Protein AF-A0A5A7N7M9-F1 (afdb_monomer_lite)

Organism: NCBI:txid1236968

InterPro domains:
  IPR008949 Isoprenoid synthase domain superfamily [G3DSA:1.10.600.10] (1-62)
  IPR008949 Isoprenoid synthase domain superfamily [SSF48576] (1-56)

Radius of gyration: 14.76 Å; chains: 1; bounding box: 37×20×31 Å

Structure (mmCIF, N/CA/C/O backbone):
data_AF-A0A5A7N7M9-F1
#
_entry.id   AF-A0A5A7N7M9-F1
#
loop_
_atom_site.group_PDB
_atom_site.id
_atom_site.type_symbol
_atom_site.label_atom_id
_atom_site.label_alt_id
_atom_site.label_comp_id
_atom_site.label_asym_id
_atom_site.label_entity_id
_atom_site.label_seq_id
_atom_site.pdbx_PDB_ins_code
_atom_site.Cartn_x
_atom_site.Cartn_y
_atom_site.Cartn_z
_atom_site.occupancy
_atom_site.B_iso_or_equiv
_atom_site.auth_seq_id
_atom_site.auth_comp_id
_atom_site.auth_asym_id
_atom_site.auth_atom_id
_atom_site.pdbx_PDB_model_num
ATOM 1 N N . MET A 1 1 ? 15.219 9.524 0.003 1.00 58.28 1 MET A N 1
ATOM 2 C CA . MET A 1 1 ? 16.308 8.568 -0.314 1.00 58.28 1 MET A CA 1
ATOM 3 C C . MET A 1 1 ? 17.630 8.968 0.338 1.00 58.28 1 MET A C 1
ATOM 5 O O . MET A 1 1 ? 18.362 9.776 -0.212 1.00 58.28 1 MET A O 1
ATOM 9 N N . GLY A 1 2 ? 17.932 8.399 1.510 1.00 68.00 2 GLY A N 1
ATOM 10 C CA . GLY A 1 2 ? 19.228 8.533 2.203 1.00 68.00 2 GLY A CA 1
ATOM 11 C C . GLY A 1 2 ? 20.230 7.412 1.884 1.00 68.00 2 GLY A C 1
ATOM 12 O O . GLY A 1 2 ? 21.155 7.177 2.651 1.00 68.00 2 GLY A O 1
ATOM 13 N N . LYS A 1 3 ? 20.014 6.669 0.788 1.00 69.50 3 LYS A N 1
ATOM 14 C CA . LYS A 1 3 ? 20.855 5.555 0.323 1.00 69.50 3 LYS A CA 1
ATOM 15 C C . LYS A 1 3 ? 20.978 5.591 -1.200 1.00 69.50 3 LYS A C 1
ATOM 17 O O . LYS A 1 3 ? 20.074 6.092 -1.866 1.00 69.50 3 LYS A O 1
ATOM 22 N N . ALA A 1 4 ? 22.062 5.029 -1.735 1.00 70.62 4 ALA A N 1
ATOM 23 C CA . ALA A 1 4 ? 22.274 4.912 -3.178 1.00 70.62 4 ALA A CA 1
ATOM 24 C C . ALA A 1 4 ? 21.118 4.149 -3.854 1.00 70.62 4 ALA A C 1
ATOM 26 O O . ALA A 1 4 ? 20.800 3.021 -3.467 1.00 70.62 4 ALA A O 1
ATOM 27 N N . THR A 1 5 ? 20.496 4.779 -4.847 1.00 68.44 5 THR A N 1
ATOM 28 C CA . THR A 1 5 ? 19.434 4.223 -5.697 1.00 68.44 5 THR A CA 1
ATOM 29 C C . THR A 1 5 ? 20.037 3.461 -6.887 1.00 68.44 5 THR A C 1
ATOM 31 O O . THR A 1 5 ? 21.237 3.542 -7.134 1.00 68.44 5 THR A O 1
ATOM 34 N N . GLY A 1 6 ? 19.243 2.654 -7.601 1.00 63.84 6 GLY A N 1
ATOM 35 C CA . GLY A 1 6 ? 19.694 1.958 -8.823 1.00 63.84 6 GLY A CA 1
ATOM 36 C C . GLY A 1 6 ? 20.589 0.725 -8.615 1.00 63.84 6 GLY A C 1
ATOM 37 O O . GLY A 1 6 ? 20.961 0.069 -9.585 1.00 63.84 6 GLY A O 1
ATOM 38 N N . LYS A 1 7 ? 20.895 0.356 -7.363 1.00 67.19 7 LYS A N 1
ATOM 39 C CA . LYS A 1 7 ? 21.704 -0.834 -7.040 1.00 67.19 7 LYS A CA 1
ATOM 40 C C . LYS A 1 7 ? 21.084 -2.151 -7.513 1.00 67.19 7 LYS A C 1
ATOM 42 O O . LYS A 1 7 ? 21.820 -3.086 -7.802 1.00 67.19 7 LYS A O 1
ATOM 47 N N . ASP A 1 8 ? 19.757 -2.227 -7.594 1.00 65.81 8 ASP A N 1
ATOM 48 C CA . ASP A 1 8 ? 19.071 -3.474 -7.942 1.00 65.81 8 ASP A CA 1
ATOM 49 C C . ASP A 1 8 ? 19.211 -3.824 -9.430 1.00 65.81 8 ASP A C 1
ATOM 51 O O . ASP A 1 8 ? 19.442 -4.987 -9.756 1.00 65.81 8 ASP A O 1
ATOM 55 N N . ALA A 1 9 ? 19.185 -2.821 -10.317 1.00 61.53 9 ALA A N 1
ATOM 56 C CA . ALA A 1 9 ? 19.437 -3.012 -11.746 1.00 61.53 9 ALA A CA 1
ATOM 57 C C . ALA A 1 9 ? 20.896 -3.421 -12.009 1.00 61.53 9 ALA A C 1
ATOM 59 O O . ALA A 1 9 ? 21.153 -4.360 -12.757 1.00 61.53 9 ALA A O 1
ATOM 60 N N . ALA A 1 10 ? 21.850 -2.775 -11.326 1.00 62.56 10 ALA A N 1
ATOM 61 C CA . ALA A 1 10 ? 23.273 -3.107 -11.428 1.00 62.56 10 ALA A CA 1
ATOM 62 C C . ALA A 1 10 ? 23.614 -4.508 -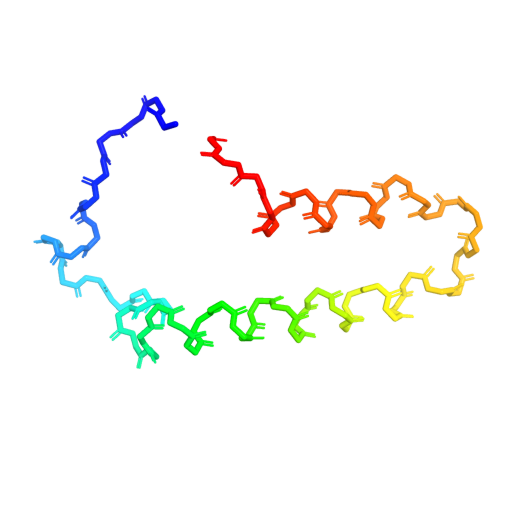10.881 1.00 62.56 10 ALA A C 1
ATOM 64 O O . ALA A 1 10 ? 24.610 -5.100 -11.284 1.00 62.56 10 ALA A O 1
ATOM 65 N N . ALA A 1 11 ? 22.789 -5.046 -9.977 1.00 70.56 11 ALA A N 1
ATOM 66 C CA . ALA A 1 11 ? 22.943 -6.382 -9.407 1.00 70.56 11 ALA A CA 1
ATOM 67 C C . ALA A 1 11 ? 22.128 -7.468 -10.140 1.00 70.56 11 ALA A C 1
ATOM 69 O O . ALA A 1 11 ? 22.082 -8.601 -9.663 1.00 70.56 11 ALA A O 1
ATOM 70 N N . GLY A 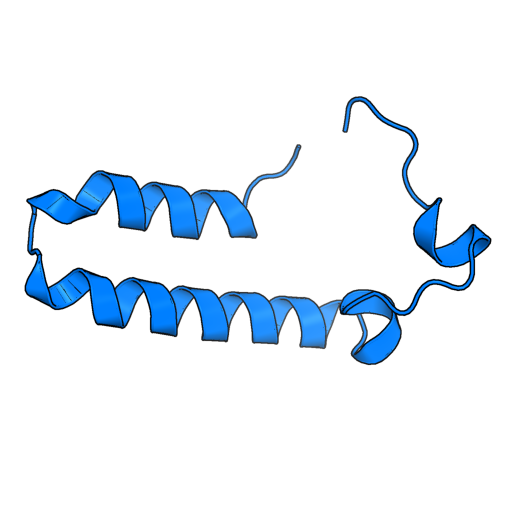1 12 ? 21.451 -7.136 -11.248 1.00 60.97 12 GLY A N 1
ATOM 71 C CA . GLY A 1 12 ? 20.619 -8.082 -12.001 1.00 60.97 12 GLY A CA 1
ATOM 72 C C . GLY A 1 12 ? 19.432 -8.642 -11.207 1.00 60.97 12 GLY A C 1
ATOM 73 O O . GLY A 1 12 ? 18.953 -9.735 -11.502 1.00 60.97 12 GLY A O 1
ATOM 74 N N . LYS A 1 13 ? 18.965 -7.938 -10.167 1.00 71.25 13 LYS A N 1
ATOM 75 C CA . LYS A 1 13 ? 17.869 -8.422 -9.323 1.00 71.25 13 LYS A CA 1
ATOM 76 C C . LYS A 1 13 ? 16.527 -8.226 -10.014 1.00 71.25 13 LYS A C 1
ATOM 78 O O . LYS A 1 13 ? 16.179 -7.112 -10.399 1.00 71.25 13 LYS A O 1
ATOM 83 N N . ALA A 1 14 ? 15.734 -9.293 -10.055 1.00 74.56 14 ALA A N 1
ATOM 84 C CA . ALA A 1 14 ? 14.330 -9.223 -10.431 1.00 74.56 14 ALA A CA 1
ATOM 85 C C . ALA A 1 14 ? 13.533 -8.479 -9.342 1.00 74.56 14 ALA A C 1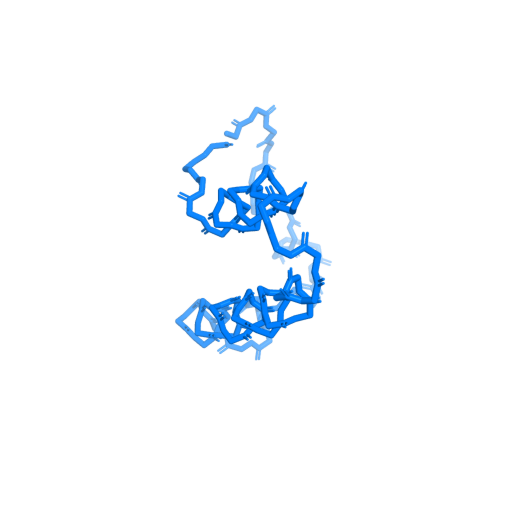
ATOM 87 O O . ALA A 1 14 ? 13.126 -9.044 -8.329 1.00 74.56 14 ALA A O 1
ATOM 88 N N . THR A 1 15 ? 13.346 -7.180 -9.542 1.00 8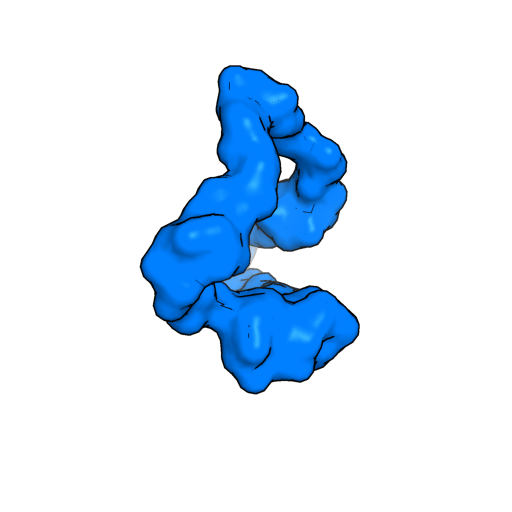3.50 15 THR A N 1
ATOM 89 C CA . THR A 1 15 ? 12.408 -6.338 -8.793 1.00 83.50 15 THR A CA 1
ATOM 90 C C . THR A 1 15 ? 11.049 -6.319 -9.490 1.00 83.50 15 THR A C 1
ATOM 92 O O . THR A 1 15 ? 10.966 -6.534 -10.699 1.00 83.50 15 THR A O 1
ATOM 95 N N . LEU A 1 16 ? 9.977 -6.004 -8.758 1.00 82.38 16 LEU A N 1
ATOM 96 C CA . LEU A 1 16 ? 8.633 -5.883 -9.343 1.00 82.38 16 LEU A CA 1
ATOM 97 C C . LEU A 1 16 ? 8.600 -4.889 -10.516 1.00 82.38 16 LEU A C 1
ATOM 99 O O . LEU A 1 16 ? 8.007 -5.179 -11.548 1.00 82.38 16 LEU A O 1
ATOM 103 N N . VAL A 1 17 ? 9.324 -3.770 -10.399 1.00 85.69 17 VAL A N 1
ATOM 104 C CA . VAL A 1 17 ? 9.458 -2.777 -11.478 1.00 85.69 17 VAL A CA 1
ATOM 105 C C . VAL A 1 17 ? 10.212 -3.347 -12.681 1.00 85.69 17 VAL A C 1
ATOM 107 O O . VAL A 1 17 ? 9.799 -3.120 -13.810 1.00 85.69 17 VAL A O 1
ATOM 110 N N . SER A 1 18 ? 11.280 -4.127 -12.481 1.00 83.00 18 SER A N 1
ATOM 111 C CA . SER A 1 18 ? 11.977 -4.768 -13.610 1.00 83.00 18 SER A CA 1
ATOM 112 C C . SER A 1 18 ? 11.167 -5.883 -14.279 1.00 83.00 18 SER A C 1
ATOM 114 O O . SER A 1 18 ? 11.388 -6.164 -15.450 1.00 83.00 18 SER A O 1
ATOM 116 N N . LEU A 1 19 ? 10.250 -6.523 -13.546 1.00 84.94 19 LEU A N 1
ATOM 117 C CA . LEU A 1 19 ? 9.417 -7.611 -14.061 1.00 84.94 19 LEU A CA 1
ATOM 118 C C . LEU A 1 19 ? 8.181 -7.099 -14.808 1.00 84.94 19 LEU A C 1
ATOM 120 O O . LEU A 1 19 ? 7.777 -7.709 -15.794 1.00 84.94 19 LEU A O 1
ATOM 124 N N . TRP A 1 20 ? 7.567 -6.014 -14.335 1.00 83.75 20 TRP A N 1
ATOM 125 C CA . TRP A 1 20 ? 6.285 -5.525 -14.855 1.00 83.75 20 TRP A CA 1
ATOM 126 C C . TRP A 1 20 ? 6.377 -4.171 -15.568 1.00 83.75 20 TRP A C 1
ATOM 128 O O . TRP A 1 20 ? 5.456 -3.802 -16.287 1.00 83.75 20 TRP A O 1
ATOM 138 N N . GLY A 1 21 ? 7.479 -3.440 -15.411 1.00 88.62 21 GLY A N 1
ATOM 139 C CA . GLY A 1 21 ? 7.563 -2.027 -15.780 1.00 88.62 21 GLY A CA 1
ATOM 140 C C . GLY A 1 21 ? 7.006 -1.117 -14.681 1.00 88.62 21 GLY A C 1
ATOM 141 O O . GLY A 1 21 ? 6.291 -1.560 -13.782 1.00 88.62 21 GLY A O 1
ATOM 142 N N . GLU A 1 22 ? 7.364 0.168 -14.726 1.00 88.12 22 GLU A N 1
ATOM 143 C CA . GLU A 1 22 ? 7.009 1.136 -13.678 1.00 88.12 22 GLU A CA 1
ATOM 144 C C . GLU A 1 22 ? 5.494 1.321 -13.536 1.00 88.12 22 GLU A C 1
ATOM 146 O O . GLU A 1 22 ? 4.972 1.258 -12.422 1.00 88.12 22 GLU A O 1
ATOM 151 N N . ASP A 1 23 ? 4.787 1.499 -14.651 1.00 90.06 23 ASP A N 1
ATOM 152 C CA . ASP A 1 23 ? 3.351 1.781 -14.635 1.00 90.06 23 ASP A CA 1
ATOM 153 C C . ASP A 1 23 ? 2.537 0.589 -14.129 1.00 90.06 23 ASP A C 1
ATOM 155 O O . ASP A 1 23 ? 1.718 0.743 -13.225 1.00 90.06 23 ASP A O 1
ATOM 159 N N . ALA A 1 24 ? 2.823 -0.620 -14.619 1.00 90.38 24 ALA A N 1
ATOM 160 C CA . ALA A 1 24 ? 2.140 -1.822 -14.146 1.00 90.38 24 ALA A CA 1
ATOM 161 C C . ALA A 1 24 ? 2.512 -2.161 -12.693 1.00 90.38 24 ALA A C 1
ATOM 163 O O . ALA A 1 24 ? 1.673 -2.642 -11.932 1.00 90.38 24 ALA A O 1
ATOM 164 N N . ALA A 1 25 ? 3.750 -1.889 -12.262 1.00 90.75 25 ALA A N 1
ATOM 165 C CA . ALA A 1 25 ? 4.125 -2.035 -10.857 1.00 90.75 25 ALA A CA 1
ATOM 166 C C . ALA A 1 25 ? 3.369 -1.046 -9.955 1.00 90.75 25 ALA A C 1
ATOM 168 O O . ALA A 1 25 ? 2.983 -1.417 -8.846 1.00 90.75 25 ALA A O 1
ATOM 169 N N . ARG A 1 26 ? 3.115 0.181 -10.431 1.00 91.00 26 ARG A N 1
ATOM 170 C CA . ARG A 1 26 ? 2.291 1.175 -9.732 1.00 91.00 26 ARG A CA 1
ATOM 171 C C . ARG A 1 26 ? 0.831 0.732 -9.652 1.00 91.00 26 ARG A C 1
ATOM 173 O O . ARG A 1 26 ? 0.282 0.716 -8.558 1.00 91.00 26 ARG A O 1
ATOM 180 N N . GLU A 1 27 ? 0.238 0.284 -10.756 1.00 93.81 27 GLU A N 1
ATOM 181 C CA . GLU A 1 27 ? -1.132 -0.255 -10.771 1.00 93.81 27 GLU A CA 1
ATOM 182 C C . GLU A 1 27 ? -1.283 -1.449 -9.815 1.00 93.81 27 GLU A C 1
ATOM 184 O O . GLU A 1 27 ? -2.230 -1.525 -9.033 1.00 93.81 27 GLU A O 1
ATOM 189 N N . LYS A 1 28 ? -0.311 -2.369 -9.804 1.00 93.75 28 LYS A N 1
ATOM 190 C CA . LYS A 1 28 ? -0.307 -3.493 -8.859 1.00 93.75 28 LYS A CA 1
ATOM 191 C C . LYS A 1 28 ? -0.197 -3.044 -7.406 1.00 93.75 28 LYS A C 1
ATOM 193 O O . LYS A 1 28 ? -0.817 -3.672 -6.551 1.00 93.75 28 LYS A O 1
ATOM 198 N N . ALA A 1 29 ? 0.567 -1.993 -7.119 1.00 93.50 29 ALA A N 1
ATOM 199 C CA . ALA A 1 29 ? 0.652 -1.441 -5.773 1.00 93.50 29 ALA A CA 1
ATOM 200 C C . ALA A 1 29 ? -0.697 -0.867 -5.307 1.00 93.50 29 ALA A C 1
ATOM 202 O O . ALA A 1 29 ? -1.087 -1.130 -4.173 1.00 93.50 29 ALA A O 1
ATOM 203 N N . GLU A 1 30 ? -1.431 -0.170 -6.178 1.00 94.62 30 GLU A N 1
ATOM 204 C CA . GLU A 1 30 ? -2.785 0.331 -5.884 1.00 94.62 30 GLU A CA 1
ATOM 205 C C . GLU A 1 30 ? -3.752 -0.824 -5.579 1.00 94.62 30 GLU A C 1
ATOM 207 O O . GLU A 1 30 ? -4.372 -0.856 -4.518 1.00 94.62 30 GLU A O 1
ATOM 212 N N . ILE A 1 31 ? -3.793 -1.848 -6.443 1.00 95.69 31 ILE A N 1
ATOM 213 C CA . ILE A 1 31 ? -4.658 -3.028 -6.255 1.00 95.69 31 ILE A CA 1
ATOM 214 C C . ILE A 1 31 ? -4.381 -3.722 -4.913 1.00 95.69 31 ILE A C 1
ATOM 216 O O . ILE A 1 31 ? -5.308 -4.114 -4.203 1.00 95.69 31 ILE A O 1
ATOM 220 N N . LEU A 1 32 ? -3.106 -3.897 -4.557 1.00 95.31 32 LEU A N 1
ATOM 221 C CA . LEU A 1 32 ? -2.715 -4.533 -3.297 1.00 95.31 32 LEU A CA 1
ATOM 222 C C . LEU A 1 32 ? -3.085 -3.673 -2.082 1.00 95.31 32 LEU A C 1
ATOM 224 O O . LEU A 1 32 ? -3.503 -4.213 -1.056 1.00 95.31 32 LEU A O 1
ATOM 228 N N . THR A 1 33 ? -2.967 -2.350 -2.195 1.00 95.88 33 THR A N 1
ATOM 229 C CA . THR A 1 33 ? -3.400 -1.414 -1.150 1.00 95.88 33 THR A CA 1
ATOM 230 C C . THR A 1 33 ? -4.907 -1.485 -0.944 1.00 95.88 33 THR A C 1
ATOM 232 O O . THR A 1 33 ? -5.348 -1.644 0.193 1.00 95.88 33 THR A O 1
ATOM 235 N N . ASP A 1 34 ? -5.702 -1.468 -2.012 1.00 96.00 34 ASP A N 1
ATOM 236 C CA . ASP A 1 34 ? -7.161 -1.591 -1.928 1.00 96.00 34 ASP A CA 1
ATOM 237 C C . ASP A 1 34 ? -7.592 -2.905 -1.266 1.00 96.00 34 ASP A C 1
ATOM 239 O O . ASP A 1 34 ? -8.486 -2.926 -0.412 1.00 96.00 34 ASP A O 1
ATOM 243 N N . GLN A 1 35 ? -6.912 -4.008 -1.592 1.00 96.75 35 GLN A N 1
ATOM 244 C CA . GLN A 1 35 ? -7.124 -5.294 -0.927 1.00 96.75 35 GLN A CA 1
ATOM 245 C C . GLN A 1 35 ? -6.805 -5.219 0.569 1.00 96.75 35 GLN A C 1
ATOM 247 O O . GLN A 1 35 ? -7.623 -5.649 1.385 1.00 96.75 35 GLN A O 1
ATOM 252 N N . ALA A 1 36 ? -5.672 -4.629 0.953 1.00 95.19 36 ALA A N 1
ATOM 253 C CA . ALA A 1 36 ? -5.314 -4.454 2.359 1.00 95.19 36 ALA A CA 1
ATOM 254 C C . ALA A 1 36 ? -6.352 -3.604 3.114 1.00 95.19 36 ALA A C 1
ATOM 256 O O . ALA A 1 36 ? -6.796 -3.985 4.198 1.00 95.19 36 ALA A O 1
ATOM 257 N N . LEU A 1 37 ? -6.808 -2.496 2.522 1.00 95.38 37 LEU A N 1
ATOM 258 C CA . LEU A 1 37 ? -7.852 -1.639 3.090 1.00 95.38 37 LEU A CA 1
ATOM 259 C C . LEU A 1 37 ? -9.182 -2.382 3.250 1.00 95.38 37 LEU A C 1
ATOM 261 O O . LEU A 1 37 ? -9.904 -2.142 4.222 1.00 95.38 37 LEU A O 1
ATOM 265 N N . SER A 1 38 ? -9.501 -3.304 2.336 1.00 96.56 38 SER A N 1
ATOM 266 C CA . SER A 1 38 ? -10.710 -4.124 2.423 1.00 96.56 38 SER A CA 1
ATOM 267 C C . SER A 1 38 ? -10.717 -5.023 3.662 1.00 96.56 38 SER A C 1
ATOM 269 O O . SER A 1 38 ? -11.730 -5.067 4.360 1.00 96.56 38 SER A O 1
ATOM 271 N N . TYR A 1 39 ? -9.581 -5.635 4.010 1.00 95.38 39 TYR A N 1
ATOM 272 C CA . TYR A 1 39 ? -9.443 -6.449 5.223 1.00 95.38 39 TYR A CA 1
ATOM 273 C C . TYR A 1 39 ? -9.536 -5.615 6.501 1.00 95.38 39 TYR A C 1
ATOM 275 O O . TYR A 1 39 ? -9.968 -6.100 7.543 1.00 95.38 39 TYR A O 1
ATOM 283 N N . LEU A 1 40 ? -9.191 -4.329 6.428 1.00 95.50 40 LEU A N 1
ATOM 284 C CA . LEU A 1 40 ? -9.292 -3.422 7.565 1.00 95.50 40 LEU A CA 1
ATOM 285 C C . LEU A 1 40 ? -10.726 -2.944 7.842 1.00 95.50 40 LEU A C 1
ATOM 287 O O . LEU A 1 40 ? -10.954 -2.295 8.865 1.00 95.50 40 LEU A O 1
ATOM 291 N N . LYS A 1 41 ? -11.705 -3.219 6.969 1.00 94.56 41 LYS A N 1
ATOM 292 C CA . LYS A 1 41 ? -13.098 -2.767 7.152 1.00 94.56 41 LYS A CA 1
ATOM 293 C C . LYS A 1 41 ? -13.731 -3.328 8.427 1.00 94.56 41 LYS A C 1
ATOM 295 O O . LYS A 1 41 ? -14.405 -2.584 9.134 1.00 94.56 41 LYS A O 1
ATOM 300 N N . GLU A 1 42 ? -13.450 -4.585 8.765 1.00 95.38 42 GLU A N 1
ATOM 301 C CA . GLU A 1 42 ? -14.013 -5.271 9.941 1.00 95.38 42 GLU A CA 1
ATOM 302 C C . GLU A 1 42 ? -13.600 -4.629 11.275 1.00 95.38 42 GLU A C 1
ATOM 304 O O . GLU A 1 42 ? -14.302 -4.741 12.278 1.00 95.38 42 GLU A O 1
ATOM 309 N N . PHE A 1 43 ? -12.491 -3.889 11.286 1.00 95.25 43 PHE A N 1
ATOM 310 C CA . PHE A 1 43 ? -11.967 -3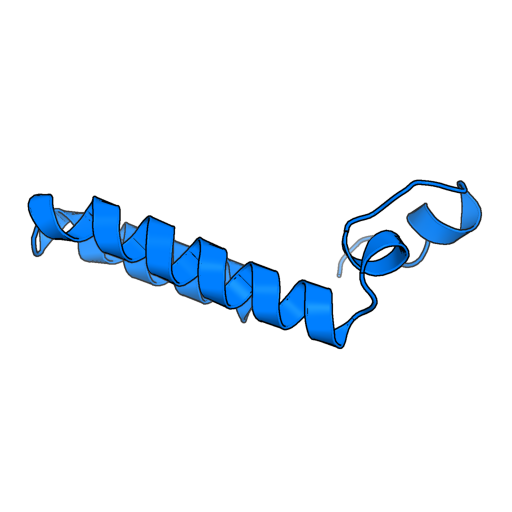.222 12.478 1.00 95.25 43 PHE A CA 1
ATOM 311 C C . PHE A 1 43 ? -12.520 -1.802 12.679 1.00 95.25 43 PHE A C 1
ATOM 313 O O . PHE A 1 43 ? -12.202 -1.152 13.681 1.00 95.25 43 PHE A O 1
ATOM 320 N N . GLY A 1 44 ? -13.340 -1.298 11.748 1.00 93.56 44 GLY A N 1
ATOM 321 C CA . GLY A 1 44 ? -13.978 0.015 11.852 1.00 93.56 44 GLY A CA 1
ATOM 322 C C . GLY A 1 44 ? -12.972 1.146 12.092 1.00 93.56 44 GLY A C 1
ATOM 323 O O . GLY A 1 44 ? -11.903 1.185 11.479 1.00 93.56 44 GLY A O 1
ATOM 324 N N . SER A 1 45 ? -13.288 2.067 13.001 1.00 94.12 45 SER A N 1
ATOM 325 C CA . SER A 1 45 ? -12.440 3.231 13.308 1.00 94.12 45 SER A CA 1
ATOM 326 C C . SER A 1 45 ? -11.088 2.877 13.940 1.00 94.12 45 SER A C 1
ATOM 328 O O . SER A 1 45 ? -10.142 3.649 13.820 1.00 94.12 45 SER A O 1
ATOM 330 N N . LYS A 1 46 ? -10.943 1.699 14.564 1.00 95.25 46 LYS A N 1
ATOM 331 C CA . LYS A 1 46 ? -9.681 1.292 15.211 1.00 95.25 46 LYS A CA 1
ATOM 332 C C . LYS A 1 46 ? -8.537 1.086 14.217 1.00 95.25 46 LYS A C 1
ATOM 334 O O . LYS A 1 46 ? -7.378 1.181 14.604 1.00 95.25 46 LYS A O 1
ATOM 339 N N . ALA A 1 47 ? -8.856 0.802 12.956 1.00 96.56 47 ALA A N 1
ATOM 340 C CA . ALA A 1 47 ? -7.865 0.570 11.912 1.00 96.56 47 ALA A CA 1
ATOM 341 C C . ALA A 1 47 ? -7.480 1.829 11.123 1.00 96.56 47 ALA A C 1
ATOM 343 O O . ALA A 1 47 ? -6.739 1.706 10.153 1.00 96.56 47 ALA A O 1
ATOM 344 N N . GLU A 1 48 ? -7.940 3.022 11.509 1.00 95.81 48 GLU A N 1
ATOM 345 C CA . GLU A 1 48 ? -7.709 4.235 10.712 1.00 95.81 48 GLU A CA 1
ATOM 346 C C . GLU A 1 48 ? -6.221 4.522 10.485 1.00 95.81 48 GLU A C 1
ATOM 348 O O . GLU A 1 48 ? -5.791 4.680 9.347 1.00 95.81 48 GLU A O 1
ATOM 353 N N . LEU A 1 49 ? -5.404 4.411 11.537 1.00 96.69 49 LEU A N 1
ATOM 354 C CA . LEU A 1 49 ? -3.953 4.568 11.420 1.00 96.69 49 LEU A CA 1
ATOM 355 C C . LEU A 1 49 ? -3.325 3.552 10.448 1.00 96.69 49 LEU A C 1
ATOM 357 O O . LEU A 1 49 ? -2.389 3.876 9.725 1.00 96.69 49 LEU A O 1
ATOM 361 N N . LEU A 1 50 ? -3.836 2.318 10.398 1.00 96.44 50 LEU A N 1
ATOM 362 C CA . LEU A 1 50 ? -3.339 1.304 9.462 1.00 96.44 50 LEU A CA 1
ATOM 363 C C . LEU A 1 50 ? -3.723 1.636 8.014 1.00 96.44 50 LEU A C 1
ATOM 365 O O . LEU A 1 50 ? -2.927 1.390 7.107 1.00 96.44 50 LEU A O 1
ATOM 369 N N . ARG A 1 51 ? -4.905 2.226 7.795 1.00 95.75 51 ARG A N 1
ATOM 370 C CA . ARG A 1 51 ? -5.323 2.713 6.472 1.00 95.75 51 ARG A CA 1
ATOM 371 C C . ARG A 1 51 ? -4.425 3.850 5.998 1.00 95.75 51 ARG A C 1
ATOM 373 O O . ARG A 1 51 ? -3.951 3.815 4.864 1.00 95.75 51 ARG A O 1
ATOM 380 N N . GLU A 1 52 ? -4.126 4.800 6.880 1.00 95.38 52 GLU A N 1
ATOM 381 C CA . GLU A 1 52 ? -3.198 5.898 6.596 1.00 95.38 52 GLU A CA 1
ATOM 382 C C . GLU A 1 52 ? -1.792 5.387 6.267 1.00 95.38 52 GLU A C 1
ATOM 384 O O . GLU A 1 52 ? -1.176 5.847 5.308 1.00 95.38 52 GLU A O 1
ATOM 389 N N . VAL A 1 53 ? -1.289 4.395 7.010 1.00 95.56 53 VAL A N 1
ATOM 390 C CA . VAL A 1 53 ? 0.025 3.787 6.749 1.00 95.56 53 VAL A CA 1
ATOM 391 C C . VAL A 1 53 ? 0.067 3.100 5.384 1.00 95.56 53 VAL A C 1
ATOM 393 O O . VAL A 1 53 ? 1.060 3.250 4.670 1.00 95.56 53 VAL A O 1
ATOM 396 N N . ALA A 1 54 ? -0.985 2.371 4.999 1.00 94.25 54 ALA A N 1
ATOM 397 C CA . ALA A 1 54 ? -1.057 1.716 3.693 1.00 94.25 54 ALA A CA 1
ATOM 398 C C . ALA A 1 54 ? -1.010 2.742 2.547 1.00 94.25 54 ALA A C 1
ATOM 400 O O . ALA A 1 54 ? -0.193 2.612 1.635 1.00 94.25 54 ALA A O 1
ATOM 401 N N . GLN A 1 55 ? -1.797 3.815 2.656 1.00 93.25 55 GLN A N 1
ATOM 402 C CA . GLN A 1 55 ? -1.801 4.924 1.697 1.00 93.25 55 GLN A CA 1
ATOM 403 C C . GLN A 1 55 ? -0.451 5.657 1.652 1.00 93.25 55 GLN A C 1
ATOM 405 O O . GLN A 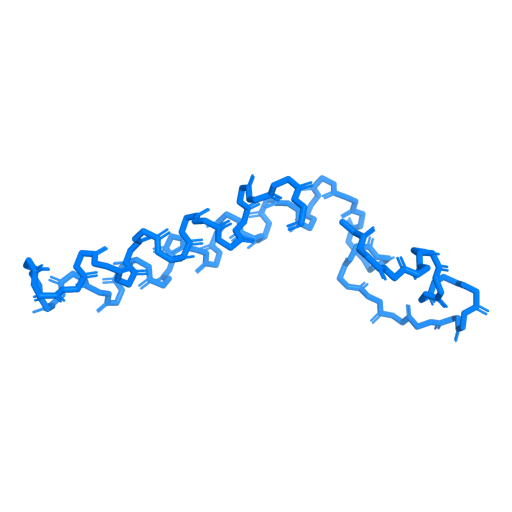1 55 ? 0.107 5.936 0.588 1.00 93.25 55 GLN A O 1
ATOM 410 N N . PHE A 1 56 ? 0.143 5.918 2.817 1.00 94.50 56 PHE A N 1
ATOM 411 C CA . PHE A 1 56 ? 1.465 6.527 2.907 1.00 94.50 56 PHE A CA 1
ATOM 412 C C . PHE A 1 56 ? 2.541 5.660 2.243 1.00 94.50 56 PHE A C 1
ATOM 414 O O . PHE A 1 56 ? 3.414 6.187 1.554 1.00 94.50 56 PHE A O 1
ATOM 421 N N . ALA A 1 57 ? 2.497 4.338 2.417 1.00 92.44 57 ALA A N 1
ATOM 422 C CA . ALA A 1 57 ? 3.511 3.432 1.888 1.00 92.44 57 ALA A CA 1
ATOM 423 C C . ALA A 1 57 ? 3.646 3.513 0.357 1.00 92.44 57 ALA A C 1
ATOM 425 O O . ALA A 1 57 ? 4.777 3.432 -0.137 1.00 92.44 57 ALA A O 1
ATOM 426 N N . ILE A 1 58 ? 2.536 3.714 -0.363 1.00 92.12 58 ILE A N 1
ATOM 427 C CA . ILE A 1 58 ? 2.505 3.788 -1.833 1.00 92.12 58 ILE A CA 1
ATOM 428 C C . ILE A 1 58 ? 2.690 5.207 -2.392 1.00 92.12 58 ILE A C 1
ATOM 430 O O . ILE A 1 58 ? 3.234 5.361 -3.484 1.00 92.12 58 ILE A O 1
ATOM 434 N N . HIS A 1 59 ? 2.320 6.250 -1.642 1.00 90.56 59 HIS A N 1
ATOM 435 C CA . HIS A 1 59 ? 2.404 7.642 -2.110 1.00 90.56 59 HIS A CA 1
ATOM 436 C C . HIS A 1 59 ? 3.599 8.434 -1.560 1.00 90.56 59 HIS A C 1
ATOM 438 O O . HIS A 1 59 ? 3.870 9.551 -2.017 1.00 90.56 59 HIS A O 1
ATOM 444 N N . ARG A 1 60 ? 4.341 7.899 -0.581 1.00 88.69 60 ARG A N 1
ATOM 445 C CA . ARG A 1 60 ? 5.490 8.600 0.009 1.00 88.69 60 ARG A CA 1
ATOM 446 C C . ARG A 1 60 ? 6.543 8.939 -1.044 1.00 88.69 60 ARG A C 1
ATOM 448 O O . ARG A 1 60 ? 6.981 8.103 -1.829 1.00 88.69 60 ARG A O 1
ATOM 455 N N . ARG A 1 61 ? 7.024 10.182 -1.009 1.00 75.19 61 ARG A N 1
ATOM 456 C CA . ARG A 1 61 ? 8.034 10.672 -1.957 1.00 75.19 61 ARG A CA 1
ATOM 457 C C . ARG A 1 61 ? 9.483 10.410 -1.538 1.00 75.19 61 ARG A C 1
ATOM 459 O O . ARG A 1 61 ? 10.363 10.681 -2.356 1.00 75.19 61 ARG A O 1
ATOM 466 N N . ARG A 1 62 ? 9.781 9.960 -0.303 1.00 61.75 62 ARG A N 1
ATOM 467 C CA . ARG A 1 62 ? 11.170 9.900 0.209 1.00 61.75 62 ARG A CA 1
ATOM 468 C C . ARG A 1 62 ? 11.481 8.816 1.226 1.00 61.75 62 ARG A C 1
ATOM 470 O O . ARG A 1 62 ? 10.598 8.489 2.043 1.00 61.75 62 ARG A O 1
#

Sequence (62 aa):
MGKATGKDAAAGKATLVSLWGEDAAREKAEILTDQALSYLKEFGSKAELLREVAQFAIHRRR

Secondary structure (DSSP, 8-state):
--S-SSHHHHTT---HHHHH-HHHHHHHHHHHHHHHHHHGGGGGGGGHHHHHHHHHHHH---

Foldseek 3Di:
DPDDPPVCVVVVHDDLCNVQNDVVSLVVLVVVLVVVVVVCVVVPPVCVVVNVVSVCVSPPPD

pLDDT: mean 85.99, std 12.07, range [58.28, 96.75]